Protein AF-A0A9P7G0I5-F1 (afdb_monomer)

Structure (mmCIF, N/CA/C/O backbone):
data_AF-A0A9P7G0I5-F1
#
_entry.id   AF-A0A9P7G0I5-F1
#
loop_
_atom_site.group_PDB
_atom_site.id
_atom_site.type_symbol
_atom_site.label_atom_id
_atom_site.label_alt_id
_atom_site.label_comp_id
_atom_site.label_asym_id
_atom_site.label_entity_id
_atom_site.label_seq_id
_atom_site.pdbx_PDB_ins_code
_atom_site.Cartn_x
_atom_site.Cartn_y
_atom_site.Cartn_z
_atom_site.occupancy
_atom_site.B_iso_or_equiv
_atom_site.auth_seq_id
_atom_site.auth_comp_id
_atom_site.auth_asym_id
_atom_site.auth_atom_id
_atom_site.pdbx_PDB_model_num
ATOM 1 N N . MET A 1 1 ? -24.308 71.594 24.942 1.00 39.91 1 MET A N 1
ATOM 2 C CA . MET A 1 1 ? -24.482 70.505 23.953 1.00 39.91 1 MET A CA 1
ATOM 3 C C . MET A 1 1 ? -23.273 69.565 24.061 1.00 39.91 1 MET A C 1
ATOM 5 O O . MET A 1 1 ? -22.178 70.077 23.913 1.00 39.91 1 MET A O 1
ATOM 9 N N . ARG A 1 2 ? -23.499 68.260 24.340 1.00 46.34 2 ARG A N 1
ATOM 10 C CA . ARG A 1 2 ? -22.625 67.053 24.170 1.00 46.34 2 ARG A CA 1
ATOM 11 C C . ARG A 1 2 ? -21.213 67.060 24.810 1.00 46.34 2 ARG A C 1
ATOM 13 O O . ARG A 1 2 ? -20.357 67.805 24.371 1.00 46.34 2 ARG A O 1
ATOM 20 N N . ARG A 1 3 ? -20.952 66.384 25.945 1.00 49.50 3 ARG A N 1
ATOM 21 C CA . ARG A 1 3 ? -20.800 64.927 26.254 1.00 49.50 3 ARG A CA 1
ATOM 22 C C . ARG A 1 3 ? -19.647 64.207 25.519 1.00 49.50 3 ARG A C 1
ATOM 24 O O . ARG A 1 3 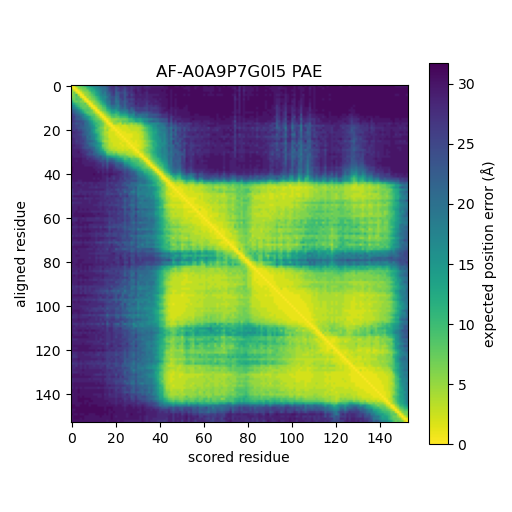? -19.589 64.218 24.298 1.00 49.50 3 ARG A O 1
ATOM 31 N N . PHE A 1 4 ? -18.796 63.583 26.342 1.00 51.44 4 PHE A N 1
ATOM 32 C CA . PHE A 1 4 ? -17.619 62.748 26.073 1.00 51.44 4 PHE A CA 1
ATOM 33 C C . PHE A 1 4 ? -17.938 61.361 25.475 1.00 51.44 4 PHE A C 1
ATOM 35 O O . PHE A 1 4 ? -19.031 60.851 25.699 1.00 51.44 4 PHE A O 1
ATOM 42 N N . SER A 1 5 ? -16.902 60.770 24.854 1.00 50.31 5 SER A N 1
ATOM 43 C CA . SER A 1 5 ? -16.588 59.336 24.649 1.00 50.31 5 SER A CA 1
ATOM 44 C C . SER A 1 5 ? -17.565 58.427 23.893 1.00 50.31 5 SER A C 1
ATOM 46 O O . SER A 1 5 ? -18.702 58.254 24.308 1.00 50.31 5 SER A O 1
ATOM 48 N N . ASN A 1 6 ? -17.050 57.688 22.901 1.00 45.25 6 ASN A N 1
ATOM 49 C CA . ASN A 1 6 ? -16.818 56.247 23.078 1.00 45.25 6 ASN A CA 1
ATOM 50 C C . ASN A 1 6 ? -15.853 55.710 22.009 1.00 45.25 6 ASN A C 1
ATOM 52 O O . ASN A 1 6 ? -16.055 55.913 20.814 1.00 45.25 6 ASN A O 1
ATOM 56 N N . SER A 1 7 ? -14.804 55.040 22.469 1.00 50.75 7 SER A N 1
ATOM 57 C CA . SER A 1 7 ? -13.852 54.278 21.670 1.00 50.75 7 SER A CA 1
ATOM 58 C C . SER A 1 7 ? -14.418 52.870 21.490 1.00 50.75 7 SER A C 1
ATOM 60 O O . SER A 1 7 ? -14.498 52.136 22.470 1.00 50.75 7 SER A O 1
ATOM 62 N N . ASP A 1 8 ? -14.787 52.471 20.274 1.00 42.50 8 ASP A N 1
ATOM 63 C CA . ASP A 1 8 ? -15.106 51.068 19.982 1.00 42.50 8 ASP A CA 1
ATOM 64 C C . ASP A 1 8 ? -13.853 50.366 19.453 1.00 42.50 8 ASP A C 1
ATOM 66 O O . ASP A 1 8 ? -13.508 50.411 18.272 1.00 42.50 8 ASP A O 1
ATOM 70 N N . SER A 1 9 ? -13.118 49.756 20.380 1.00 46.91 9 SER A N 1
ATOM 71 C CA . SER A 1 9 ? -12.071 48.786 20.077 1.00 46.91 9 SER A CA 1
ATOM 72 C C . SER A 1 9 ? -12.741 47.463 19.706 1.00 46.91 9 SER A C 1
ATOM 74 O O . SER A 1 9 ? -13.320 46.800 20.558 1.00 46.91 9 SER A O 1
ATOM 76 N N . THR A 1 10 ? -12.670 47.075 18.433 1.00 44.03 10 THR A N 1
ATOM 77 C CA . THR A 1 10 ? -13.117 45.753 17.970 1.00 44.03 10 THR A CA 1
ATOM 78 C C . THR A 1 10 ? -12.181 44.675 18.523 1.00 44.03 10 THR A C 1
ATOM 80 O O . THR A 1 10 ? -11.057 44.510 18.053 1.00 44.03 10 THR A O 1
ATOM 83 N N . THR A 1 11 ? -12.632 43.948 19.542 1.00 49.16 11 THR A N 1
ATOM 84 C CA . THR A 1 11 ? -11.975 42.755 20.088 1.00 49.16 11 THR A CA 1
ATOM 85 C C . THR A 1 11 ? -12.244 41.555 19.177 1.00 49.16 11 THR A C 1
ATOM 87 O O . THR A 1 11 ? -13.389 41.146 18.992 1.00 49.16 11 THR A O 1
ATOM 90 N N . ALA A 1 12 ? -11.186 40.972 18.609 1.00 51.62 12 ALA A N 1
ATOM 91 C CA . ALA A 1 12 ? -11.240 39.672 17.943 1.00 51.62 12 ALA A CA 1
ATOM 92 C C . ALA A 1 12 ? -11.511 38.549 18.973 1.00 51.62 12 ALA A C 1
ATOM 94 O O . ALA A 1 12 ? -11.026 38.645 20.105 1.00 51.62 12 ALA A O 1
ATOM 95 N N . PRO A 1 13 ? -12.242 37.474 18.621 1.00 46.66 13 PRO A N 1
ATOM 96 C CA . PRO A 1 13 ? -12.449 36.351 19.526 1.00 46.66 13 PRO A CA 1
ATOM 97 C C . PRO A 1 13 ? -11.129 35.593 19.717 1.00 46.66 13 PRO A C 1
ATOM 99 O O . PRO A 1 13 ? -10.619 34.949 18.801 1.00 46.66 13 PRO A O 1
ATOM 102 N N . ALA A 1 14 ? -10.564 35.677 20.921 1.00 54.47 14 ALA A N 1
ATOM 103 C CA . ALA A 1 14 ? -9.467 34.819 21.343 1.00 54.47 14 ALA A CA 1
ATOM 104 C C . ALA A 1 14 ? -10.011 33.397 21.539 1.00 54.47 14 ALA A C 1
ATOM 106 O O . ALA A 1 14 ? -10.852 33.162 22.405 1.00 54.47 14 ALA A O 1
ATOM 107 N N . PHE A 1 15 ? -9.538 32.449 20.731 1.00 57.25 15 PHE A N 1
ATOM 108 C CA . PHE A 1 15 ? -9.831 31.028 20.906 1.00 57.25 15 PHE A CA 1
ATOM 109 C C . PHE A 1 15 ? -9.068 30.525 22.142 1.00 57.25 15 PHE A C 1
ATOM 111 O O . PHE A 1 15 ? -7.927 30.080 22.057 1.00 57.25 15 PHE A O 1
ATOM 118 N N . GLN A 1 16 ? -9.667 30.682 23.321 1.00 60.00 16 GLN A N 1
ATOM 119 C CA . GLN A 1 16 ? -9.123 30.163 24.572 1.00 60.00 16 GLN A CA 1
ATOM 120 C C . GLN A 1 16 ? -9.685 28.761 24.787 1.00 60.00 16 GLN A C 1
ATOM 122 O O . GLN A 1 16 ? -10.831 28.599 25.199 1.00 60.00 16 GLN A O 1
ATOM 127 N N . ALA A 1 17 ? -8.883 27.744 24.465 1.00 58.25 17 ALA A N 1
ATOM 128 C CA . ALA A 1 17 ? -9.198 26.371 24.831 1.00 58.25 17 ALA A CA 1
ATOM 129 C C . ALA A 1 17 ? -9.279 26.290 26.361 1.00 58.25 17 ALA A C 1
ATOM 131 O O . ALA A 1 17 ? -8.306 26.563 27.066 1.00 58.25 17 ALA A O 1
ATOM 132 N N . THR A 1 18 ? -10.464 25.978 26.873 1.00 77.81 18 THR A N 1
ATOM 133 C CA . THR A 1 18 ? -10.686 25.854 28.313 1.00 77.81 18 THR A CA 1
ATOM 134 C C . THR A 1 18 ? -9.995 24.589 28.837 1.00 77.81 18 THR A C 1
ATOM 136 O O . THR A 1 18 ? -9.906 23.591 28.117 1.00 77.81 18 THR A O 1
ATOM 139 N N . PRO A 1 19 ? -9.501 24.585 30.086 1.00 75.62 19 PRO A N 1
ATOM 140 C CA . PRO A 1 19 ? -8.824 23.422 30.665 1.00 75.62 19 PRO A CA 1
ATOM 141 C C . PRO A 1 19 ? -9.680 22.143 30.656 1.00 75.62 19 PRO A C 1
ATOM 143 O O . PRO A 1 19 ? -9.135 21.048 30.546 1.00 75.62 19 PRO A O 1
ATOM 146 N N . GLU A 1 20 ? -11.012 22.257 30.671 1.00 78.75 20 GLU A N 1
ATOM 147 C CA . GLU A 1 20 ? -11.906 21.100 30.512 1.00 78.75 20 GLU A CA 1
ATOM 148 C C . GLU A 1 20 ? -11.878 20.495 29.102 1.00 78.75 20 GLU A C 1
ATOM 150 O O . GLU A 1 20 ? -11.935 19.275 28.952 1.00 78.75 20 GLU A O 1
ATOM 155 N N . GLN A 1 21 ? -11.733 21.319 28.060 1.00 77.38 21 GLN A N 1
ATOM 156 C CA . GLN A 1 21 ? -11.603 20.833 26.682 1.00 77.38 21 GLN A CA 1
ATOM 157 C C . GLN A 1 21 ? -10.276 20.093 26.476 1.00 77.38 21 GLN A C 1
ATOM 159 O O . GLN A 1 21 ? -10.225 19.113 25.734 1.00 77.38 21 GLN A O 1
ATOM 164 N N . LEU A 1 22 ? -9.214 20.516 27.170 1.00 85.19 22 LEU A N 1
ATOM 165 C CA . LEU A 1 22 ? -7.939 19.796 27.181 1.00 85.19 22 LEU A CA 1
ATOM 166 C C . LEU A 1 22 ? -8.061 18.451 27.908 1.00 85.19 22 LEU A C 1
ATOM 168 O O . LEU A 1 22 ? -7.609 17.440 27.378 1.00 85.19 22 LEU A O 1
ATOM 172 N N . ALA A 1 23 ? -8.758 18.406 29.047 1.00 86.12 23 ALA A N 1
ATOM 173 C CA . ALA A 1 23 ? -9.030 17.154 29.753 1.00 86.12 23 ALA A CA 1
ATOM 174 C C . ALA A 1 23 ? -9.880 16.178 28.914 1.00 86.12 23 ALA A C 1
ATOM 176 O O . ALA A 1 23 ? -9.647 14.969 28.938 1.00 86.12 23 ALA A O 1
ATOM 177 N N . GLN A 1 24 ? -10.837 16.687 28.127 1.00 82.31 24 GLN A N 1
ATOM 178 C CA . GLN A 1 24 ? -11.606 15.875 27.178 1.00 82.31 24 GLN A CA 1
ATOM 179 C C . GLN A 1 24 ? -10.740 15.331 26.038 1.00 82.31 24 GLN A C 1
ATOM 181 O O . GLN A 1 24 ? -10.872 14.157 25.693 1.00 82.31 24 GLN A O 1
ATOM 186 N N . LEU A 1 25 ? -9.831 16.135 25.480 1.00 80.69 25 LEU A N 1
ATOM 187 C CA . LEU A 1 25 ? -8.892 15.669 24.456 1.00 80.69 25 LEU A CA 1
ATOM 188 C C . LEU A 1 25 ? -7.937 14.600 25.005 1.00 80.69 25 LEU A C 1
ATOM 190 O O . LEU A 1 25 ? -7.714 13.591 24.340 1.00 80.69 25 LEU A O 1
ATOM 194 N N . GLU A 1 26 ? -7.435 14.760 26.230 1.00 81.75 26 GLU A N 1
ATOM 195 C CA . GLU A 1 26 ? -6.612 13.746 26.901 1.00 81.75 26 GLU A CA 1
ATOM 196 C C . GLU A 1 26 ? -7.393 12.459 27.190 1.00 81.75 26 GLU A C 1
ATOM 198 O O . GLU A 1 26 ? -6.870 11.360 26.995 1.00 81.75 26 GLU A O 1
ATOM 203 N N . ALA A 1 27 ? -8.658 12.566 27.606 1.00 80.19 27 ALA A N 1
ATOM 204 C CA . ALA A 1 27 ? -9.520 11.410 27.834 1.00 80.19 27 ALA A CA 1
ATOM 205 C C . ALA A 1 27 ? -9.803 10.643 26.534 1.00 80.19 27 ALA A C 1
ATOM 207 O O . ALA A 1 27 ? -9.729 9.414 26.527 1.00 80.19 27 ALA A O 1
ATOM 208 N N . LEU A 1 28 ? -10.067 11.352 25.431 1.00 81.31 28 LEU A N 1
ATOM 209 C CA . LEU A 1 28 ? -10.270 10.753 24.110 1.00 81.31 28 LEU A CA 1
ATOM 210 C C . LEU A 1 28 ? -8.985 10.117 23.568 1.00 81.31 28 LEU A C 1
ATOM 212 O O . LEU A 1 28 ? -9.037 9.016 23.025 1.00 81.31 28 LEU A O 1
ATOM 216 N N . LEU A 1 29 ? -7.827 10.751 23.767 1.00 78.25 29 LEU A N 1
ATOM 217 C CA . LEU A 1 29 ? -6.538 10.202 23.344 1.00 78.25 29 LEU A CA 1
ATOM 218 C C . LEU A 1 29 ? -6.138 8.975 24.178 1.00 78.25 29 LEU A C 1
ATOM 220 O O . LEU A 1 29 ? -5.614 8.006 23.635 1.00 78.25 29 LEU A O 1
ATOM 224 N N . ARG A 1 30 ? -6.442 8.966 25.482 1.00 74.81 30 ARG A N 1
ATOM 225 C CA . ARG A 1 30 ? -6.208 7.812 26.364 1.00 74.81 30 ARG A CA 1
ATOM 226 C C . ARG A 1 30 ? -7.180 6.663 26.089 1.00 74.81 30 ARG A C 1
ATOM 228 O O . ARG A 1 30 ? -6.777 5.507 26.168 1.00 74.81 30 ARG A O 1
ATOM 235 N N . ALA A 1 31 ? -8.428 6.970 25.737 1.00 69.44 31 ALA A N 1
ATOM 236 C CA . ALA A 1 31 ? -9.417 5.976 25.325 1.00 69.44 31 ALA A CA 1
ATOM 237 C C . ALA A 1 31 ? -9.103 5.387 23.937 1.00 69.44 31 ALA A C 1
ATOM 239 O O . ALA A 1 31 ? -9.236 4.183 23.745 1.00 69.44 31 ALA A O 1
ATOM 240 N N . GLY A 1 32 ? -8.627 6.205 22.991 1.00 59.78 32 GLY A N 1
ATOM 241 C CA . GLY A 1 32 ? -8.199 5.759 21.660 1.00 59.78 32 GLY A CA 1
ATOM 242 C C . GLY A 1 32 ? -6.828 5.072 21.639 1.00 59.78 32 GLY A C 1
ATOM 243 O O . GLY A 1 32 ? -6.571 4.248 20.768 1.00 59.78 32 GLY A O 1
ATOM 244 N N . GLY A 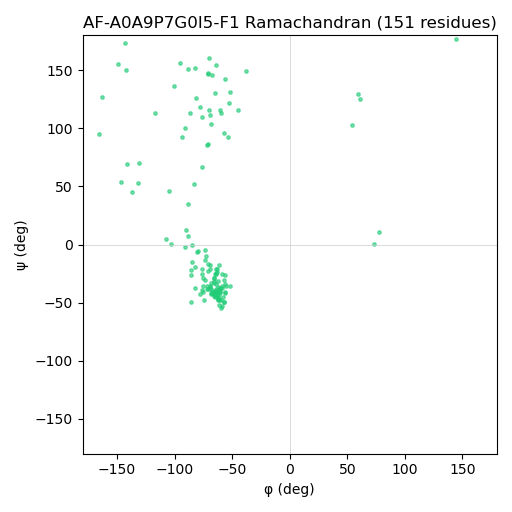1 33 ? -5.957 5.372 22.607 1.00 58.44 33 GLY A N 1
ATOM 245 C CA . GLY A 1 33 ? -4.621 4.781 22.743 1.00 58.44 33 GLY A CA 1
ATOM 246 C C . GLY A 1 33 ? -4.553 3.522 23.614 1.00 58.44 33 GLY A C 1
ATOM 247 O O . GLY A 1 33 ? -3.478 2.950 23.765 1.00 58.44 33 GLY A O 1
ATOM 248 N N . SER A 1 34 ? -5.671 3.090 24.210 1.00 51.62 34 SER A N 1
ATOM 249 C CA . SER A 1 34 ? -5.709 1.960 25.149 1.00 51.62 34 SER A CA 1
ATOM 250 C C . SER A 1 34 ? -6.900 1.030 24.898 1.00 51.62 34 SER A C 1
ATOM 252 O O . SER A 1 34 ? -7.592 0.597 25.813 1.00 51.62 34 SER A O 1
ATOM 254 N N . ALA A 1 35 ? -7.123 0.702 23.626 1.00 49.62 35 ALA A N 1
ATOM 255 C CA . ALA A 1 35 ? -7.922 -0.449 23.217 1.00 49.62 35 ALA A CA 1
ATOM 256 C C . ALA A 1 35 ? -7.010 -1.581 22.715 1.00 49.62 35 ALA A C 1
ATOM 258 O O . ALA A 1 35 ? -7.268 -2.202 21.690 1.00 49.62 35 ALA A O 1
ATOM 259 N N . THR A 1 36 ? -5.937 -1.887 23.449 1.00 47.84 36 THR A N 1
ATOM 260 C CA . THR A 1 36 ? -5.291 -3.206 23.382 1.00 47.84 36 THR A CA 1
ATOM 261 C C . THR A 1 36 ? -6.163 -4.192 24.158 1.00 47.84 36 THR A C 1
ATOM 263 O O . THR A 1 36 ? -5.813 -4.687 25.230 1.00 47.84 36 THR A O 1
ATOM 266 N N . THR A 1 37 ? -7.358 -4.447 23.619 1.00 45.06 37 THR A N 1
ATOM 267 C CA . THR A 1 37 ? -8.160 -5.601 24.006 1.00 45.06 37 THR A CA 1
ATOM 268 C C . THR A 1 37 ? -7.330 -6.828 23.688 1.00 45.06 37 THR A C 1
ATOM 270 O O . THR A 1 37 ? -7.035 -7.125 22.532 1.00 45.06 37 THR A O 1
ATOM 273 N N . GLN A 1 38 ? -6.945 -7.516 24.754 1.00 45.62 38 GLN A N 1
ATOM 274 C CA . GLN A 1 38 ? -6.369 -8.845 24.748 1.00 45.62 38 GLN A CA 1
ATOM 275 C C . GLN A 1 38 ? -7.306 -9.781 23.977 1.00 45.62 38 GLN A C 1
ATOM 277 O O . GLN A 1 38 ? -8.256 -10.327 24.528 1.00 45.62 38 GLN A O 1
ATOM 282 N N . SER A 1 39 ? -7.059 -9.929 22.682 1.00 41.66 39 SER A N 1
ATOM 283 C CA . SER A 1 39 ? -7.591 -11.015 21.875 1.00 41.66 39 SER A CA 1
ATOM 284 C C . SER A 1 39 ? -6.389 -11.798 21.396 1.00 41.66 39 SER A C 1
ATOM 286 O O . SER A 1 39 ? -5.546 -11.284 20.666 1.00 41.66 39 SER A O 1
ATOM 288 N N . SER A 1 40 ? -6.279 -13.029 21.877 1.00 45.78 40 SER A N 1
ATOM 289 C CA . SER A 1 40 ? -5.338 -14.023 21.388 1.00 45.78 40 SER A CA 1
ATOM 290 C C . SER A 1 40 ? -5.570 -14.232 19.891 1.00 45.78 40 SER A C 1
ATOM 292 O O . SER A 1 40 ? -6.452 -14.978 19.484 1.00 45.78 40 SER A O 1
ATOM 294 N N . ALA A 1 41 ? -4.797 -13.548 19.064 1.00 43.97 41 ALA A N 1
ATOM 295 C CA . ALA A 1 41 ? -4.715 -13.767 17.634 1.00 43.97 41 ALA A CA 1
ATOM 296 C C . ALA A 1 41 ? -3.252 -13.563 17.244 1.00 43.97 41 ALA A C 1
ATOM 298 O O . ALA A 1 41 ? -2.520 -12.852 17.930 1.00 43.97 41 ALA A O 1
ATOM 299 N N . LEU A 1 42 ? -2.813 -14.257 16.197 1.00 46.62 42 LEU A N 1
ATOM 300 C CA . LEU A 1 42 ? -1.481 -14.138 15.600 1.00 46.62 42 LEU A CA 1
ATOM 301 C C . LEU A 1 42 ? -0.990 -12.680 15.579 1.00 46.62 42 LEU A C 1
ATOM 303 O O . LEU A 1 42 ? -1.842 -11.801 15.451 1.00 46.62 42 LEU A O 1
ATOM 307 N N . PRO A 1 43 ? 0.335 -12.414 15.671 1.00 53.09 43 PRO A N 1
ATOM 308 C CA . PRO A 1 43 ? 0.859 -11.054 15.563 1.00 53.09 43 PRO A CA 1
ATOM 309 C C . PRO A 1 43 ? 0.172 -10.387 14.381 1.00 53.09 43 PRO A C 1
ATOM 311 O O . PRO A 1 43 ? 0.233 -10.901 13.262 1.00 53.09 43 PRO A O 1
ATOM 314 N N . GLU A 1 44 ? -0.599 -9.346 14.679 1.00 66.81 44 GLU A N 1
ATOM 315 C CA . GLU A 1 44 ? -1.524 -8.758 13.729 1.00 66.81 44 GLU A CA 1
ATOM 316 C C . GLU A 1 44 ? -0.677 -8.030 12.685 1.00 66.81 44 GLU A C 1
ATOM 318 O O . GLU A 1 44 ? -0.297 -6.876 12.868 1.00 66.81 44 GLU A O 1
ATOM 323 N N . LEU A 1 45 ? -0.255 -8.770 11.655 1.00 78.25 45 LEU A N 1
ATOM 324 C CA . LEU A 1 45 ? 0.652 -8.291 10.622 1.00 78.25 45 LEU A CA 1
ATOM 325 C C . LEU A 1 45 ? 0.089 -6.995 10.052 1.00 78.25 45 LEU A C 1
ATOM 327 O O . LEU A 1 45 ? -1.028 -6.987 9.542 1.00 78.25 45 LEU A O 1
ATOM 331 N N . SER A 1 46 ? 0.871 -5.924 10.140 1.00 86.94 46 SER A N 1
ATOM 332 C CA . SER A 1 46 ? 0.546 -4.643 9.528 1.00 86.94 46 SER A CA 1
ATOM 333 C C . SER A 1 46 ? 1.3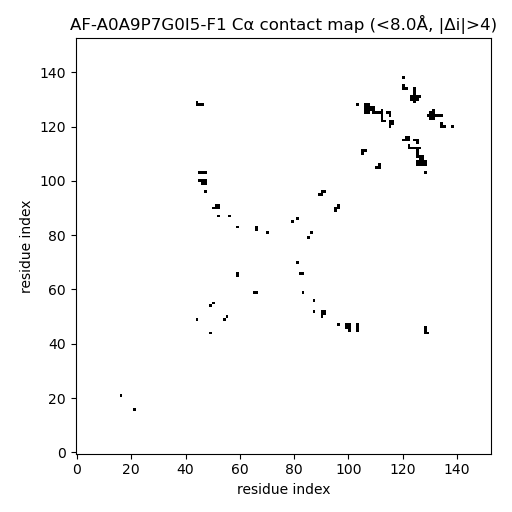33 -4.484 8.238 1.00 86.94 46 SER A C 1
ATOM 335 O O . SER A 1 46 ? 2.545 -4.718 8.196 1.00 86.94 46 SER A O 1
ATOM 337 N N . LEU A 1 47 ? 0.675 -4.012 7.182 1.00 87.88 47 LEU A N 1
ATOM 338 C CA . LEU A 1 47 ? 1.340 -3.681 5.924 1.00 87.88 47 LEU A CA 1
ATOM 339 C C . LEU A 1 47 ? 2.435 -2.623 6.102 1.00 87.88 47 LEU A C 1
ATOM 341 O O . LEU A 1 47 ? 3.394 -2.614 5.333 1.00 87.88 47 LEU A O 1
ATOM 345 N N . THR A 1 48 ? 2.353 -1.765 7.124 1.00 88.38 48 THR A N 1
ATOM 346 C CA . THR A 1 48 ? 3.395 -0.763 7.410 1.00 88.38 48 THR A CA 1
ATOM 347 C C . THR A 1 48 ? 4.728 -1.376 7.831 1.00 88.38 48 THR A C 1
ATOM 349 O O . THR A 1 48 ? 5.773 -0.774 7.579 1.00 88.38 48 THR A O 1
ATOM 352 N N . ASP A 1 49 ? 4.700 -2.561 8.444 1.00 87.12 49 ASP A N 1
ATOM 353 C CA . ASP A 1 49 ? 5.901 -3.294 8.860 1.00 87.12 49 ASP A CA 1
ATOM 354 C C . ASP A 1 49 ? 6.464 -4.157 7.720 1.00 87.12 49 ASP A C 1
ATOM 356 O O . ASP A 1 49 ? 7.655 -4.471 7.689 1.00 87.12 49 ASP A O 1
ATOM 360 N N . ILE A 1 50 ? 5.623 -4.489 6.735 1.00 88.75 50 ILE A N 1
ATOM 361 C CA . ILE A 1 50 ? 6.004 -5.259 5.546 1.00 88.75 50 ILE A CA 1
ATOM 362 C C . ILE A 1 50 ? 6.573 -4.336 4.461 1.00 88.75 50 ILE A C 1
ATOM 364 O O . ILE A 1 50 ? 7.657 -4.596 3.938 1.00 88.75 50 ILE A O 1
ATOM 368 N N . LEU A 1 51 ? 5.885 -3.237 4.140 1.00 89.56 51 LEU A N 1
ATOM 369 C CA . LEU A 1 51 ? 6.216 -2.311 3.049 1.00 89.56 51 LEU A CA 1
ATOM 370 C C . LEU A 1 51 ? 7.279 -1.282 3.463 1.00 89.56 51 LEU A C 1
ATOM 372 O O . LEU A 1 51 ? 7.108 -0.070 3.317 1.00 89.56 51 LEU A O 1
ATOM 376 N N . THR A 1 52 ? 8.398 -1.768 3.998 1.00 89.44 52 THR A N 1
ATOM 377 C CA . THR A 1 52 ? 9.521 -0.933 4.432 1.00 89.44 52 THR A CA 1
ATOM 378 C C . THR A 1 52 ? 10.597 -0.823 3.348 1.00 89.44 52 THR A C 1
ATOM 380 O O . THR A 1 52 ? 10.754 -1.733 2.530 1.00 89.44 52 THR A O 1
ATOM 383 N N . PRO A 1 53 ? 11.419 0.246 3.358 1.00 86.94 53 PRO A N 1
ATOM 384 C CA . PRO A 1 53 ? 12.548 0.361 2.434 1.00 86.94 53 PRO A CA 1
ATOM 385 C C . PRO A 1 53 ? 13.530 -0.816 2.521 1.00 86.94 53 PRO A C 1
ATOM 387 O O . PRO A 1 53 ? 14.150 -1.162 1.521 1.00 86.94 53 PRO A O 1
ATOM 390 N N . ALA A 1 54 ? 13.665 -1.430 3.702 1.00 87.69 54 ALA A N 1
ATOM 391 C CA . ALA A 1 54 ? 14.541 -2.577 3.920 1.00 87.69 54 ALA A CA 1
ATOM 392 C C . ALA A 1 54 ? 14.047 -3.832 3.185 1.00 87.69 54 ALA A C 1
ATOM 394 O O . ALA A 1 54 ? 14.859 -4.558 2.620 1.00 87.69 54 ALA A O 1
ATOM 395 N N . ASN A 1 55 ? 12.730 -4.047 3.139 1.00 88.38 55 ASN A N 1
ATOM 396 C CA . ASN A 1 55 ? 12.134 -5.190 2.450 1.00 88.38 55 ASN A CA 1
ATOM 397 C C . ASN A 1 55 ? 11.987 -4.944 0.943 1.00 88.38 55 ASN A C 1
ATOM 399 O O . ASN A 1 55 ? 12.200 -5.854 0.150 1.00 88.38 55 ASN A O 1
ATOM 403 N N . LEU A 1 56 ? 11.653 -3.717 0.531 1.00 86.62 56 LEU A N 1
ATOM 404 C CA . LEU A 1 56 ? 11.398 -3.388 -0.878 1.00 86.62 56 LEU A CA 1
ATOM 405 C C . LEU A 1 56 ? 12.669 -3.037 -1.668 1.00 86.62 56 LEU A C 1
ATOM 407 O O . LEU A 1 56 ? 12.715 -3.234 -2.879 1.00 86.62 56 LEU A O 1
ATOM 411 N N . GLY A 1 57 ? 13.719 -2.539 -1.010 1.00 85.50 57 GLY A N 1
ATOM 412 C CA . GLY A 1 57 ? 14.978 -2.173 -1.669 1.00 85.50 57 GLY A CA 1
ATOM 413 C C . GLY A 1 57 ? 15.633 -3.325 -2.450 1.00 85.50 57 GLY A C 1
ATOM 414 O O . GLY A 1 57 ? 15.949 -3.137 -3.629 1.00 85.50 57 GLY A O 1
ATOM 415 N N . PRO A 1 58 ? 15.804 -4.522 -1.852 1.00 88.31 58 PRO A N 1
ATOM 416 C CA . PRO A 1 58 ? 16.326 -5.689 -2.561 1.00 88.31 58 PRO A CA 1
ATOM 417 C C . PRO A 1 58 ? 15.467 -6.082 -3.766 1.00 88.31 58 PRO A C 1
ATOM 419 O O . PRO A 1 58 ? 16.016 -6.414 -4.809 1.00 88.31 58 PRO A O 1
ATOM 422 N N . LEU A 1 59 ? 14.139 -5.963 -3.666 1.00 86.12 59 LEU A N 1
ATOM 423 C CA . LEU A 1 59 ? 13.209 -6.314 -4.744 1.00 86.12 59 LEU A CA 1
ATOM 424 C C . LEU A 1 59 ? 13.438 -5.446 -5.982 1.00 86.12 59 LEU A C 1
ATOM 426 O O . LEU A 1 59 ? 13.586 -5.985 -7.069 1.00 86.12 59 LEU A O 1
ATOM 430 N N . PHE A 1 60 ? 13.571 -4.126 -5.829 1.00 84.69 60 PHE A N 1
ATOM 431 C CA . PHE A 1 60 ? 13.879 -3.245 -6.966 1.00 84.69 60 PHE A CA 1
ATOM 432 C C . PHE A 1 60 ? 15.293 -3.431 -7.518 1.00 84.69 60 PHE A C 1
ATOM 434 O O . PHE A 1 60 ? 15.562 -3.063 -8.659 1.00 84.69 60 PHE A O 1
ATOM 441 N N . THR A 1 61 ? 16.201 -3.985 -6.713 1.00 84.88 61 THR A N 1
ATOM 442 C CA . THR A 1 61 ? 17.561 -4.310 -7.157 1.00 84.88 61 THR A CA 1
ATOM 443 C C . THR A 1 61 ? 17.573 -5.601 -7.976 1.00 84.88 61 THR A C 1
ATOM 445 O O . THR A 1 61 ? 18.239 -5.664 -9.004 1.00 84.88 61 THR A O 1
ATOM 448 N N . SER A 1 62 ? 16.827 -6.620 -7.541 1.00 86.12 62 SER A N 1
ATOM 449 C CA . SER A 1 62 ? 16.685 -7.900 -8.243 1.00 86.12 62 SER A CA 1
ATOM 450 C C . SER A 1 62 ? 15.780 -7.809 -9.473 1.00 86.12 62 SER A C 1
ATOM 452 O O . SER A 1 62 ? 15.992 -8.555 -10.423 1.00 86.12 62 SER A O 1
ATOM 454 N N . HIS A 1 63 ? 14.811 -6.891 -9.452 1.00 84.88 63 HIS A N 1
ATOM 455 C CA . HIS A 1 63 ? 13.770 -6.730 -10.465 1.00 84.88 63 HIS A CA 1
ATOM 456 C C . HIS A 1 63 ? 13.636 -5.262 -10.913 1.00 84.88 63 HIS A C 1
ATOM 458 O O . HIS A 1 63 ? 12.659 -4.581 -10.568 1.00 84.88 63 HIS A O 1
ATOM 464 N N . PRO A 1 64 ? 14.622 -4.718 -11.653 1.00 83.44 64 PRO A N 1
ATOM 465 C CA . PRO A 1 64 ? 14.587 -3.333 -12.128 1.00 83.44 64 PRO A CA 1
ATOM 466 C C . PRO A 1 64 ? 13.437 -3.054 -13.110 1.00 83.44 64 PRO A C 1
ATOM 468 O O . PRO A 1 64 ? 13.024 -1.905 -13.261 1.00 83.44 64 PRO A O 1
ATOM 471 N N . GLU A 1 65 ? 12.881 -4.083 -13.749 1.00 84.88 65 GLU A N 1
ATOM 472 C CA . GLU A 1 65 ? 11.714 -4.015 -14.633 1.00 84.88 65 GLU A CA 1
ATOM 473 C C . GLU A 1 65 ? 10.429 -3.562 -13.923 1.00 84.88 65 GLU A C 1
ATOM 475 O O . GLU A 1 65 ? 9.524 -3.039 -14.573 1.00 84.88 65 GLU A O 1
ATOM 480 N N . LEU A 1 66 ? 10.358 -3.693 -12.593 1.00 82.75 66 LEU A N 1
ATOM 481 C CA . LEU A 1 66 ? 9.222 -3.225 -11.790 1.00 82.75 66 LEU A CA 1
ATOM 482 C C . LEU A 1 66 ? 9.224 -1.707 -11.589 1.00 82.75 66 LEU A C 1
ATOM 484 O O . LEU A 1 66 ? 8.204 -1.105 -11.277 1.00 82.75 66 LEU A O 1
ATOM 488 N N . ILE A 1 67 ? 10.375 -1.060 -11.744 1.00 80.12 67 ILE A N 1
ATOM 489 C CA . ILE A 1 67 ? 10.502 0.384 -11.554 1.00 80.12 67 ILE A CA 1
ATOM 490 C C . ILE A 1 67 ? 9.616 1.158 -12.556 1.00 80.12 67 ILE A C 1
ATOM 492 O O . ILE A 1 67 ? 8.805 1.969 -12.102 1.00 80.12 67 ILE A O 1
ATOM 496 N N . PRO A 1 68 ? 9.681 0.916 -13.883 1.00 81.62 68 PRO A N 1
ATOM 497 C CA . PRO A 1 68 ? 8.856 1.645 -14.846 1.00 81.62 68 PRO A CA 1
ATOM 498 C C . PRO A 1 68 ? 7.353 1.374 -14.726 1.00 81.62 68 PRO A C 1
ATOM 500 O O . PRO A 1 68 ? 6.562 2.265 -15.034 1.00 81.62 68 PRO A O 1
ATOM 503 N N . THR A 1 69 ? 6.933 0.194 -14.258 1.00 84.31 69 THR A N 1
ATOM 504 C CA . THR A 1 69 ? 5.503 -0.123 -14.082 1.00 84.31 69 THR A CA 1
ATOM 505 C C . THR A 1 69 ? 4.873 0.647 -12.924 1.00 84.31 69 THR A C 1
ATOM 507 O O . THR A 1 69 ? 3.669 0.886 -12.928 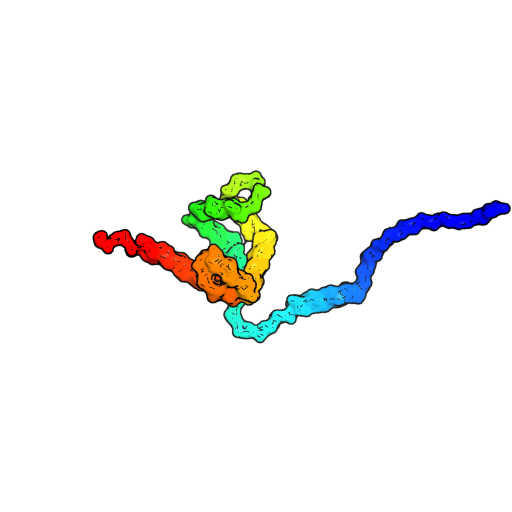1.00 84.31 69 THR A O 1
ATOM 510 N N . LEU A 1 70 ? 5.679 1.100 -11.961 1.00 82.19 70 LEU A N 1
ATOM 511 C CA . LEU A 1 70 ? 5.218 1.909 -10.835 1.00 82.19 70 LEU A CA 1
ATOM 512 C C . LEU A 1 70 ? 5.093 3.398 -11.179 1.00 82.19 70 LEU A C 1
ATOM 514 O O . LEU A 1 70 ? 4.366 4.115 -10.493 1.00 82.19 70 LEU A O 1
ATOM 518 N N . PHE A 1 71 ? 5.754 3.876 -12.239 1.00 79.75 71 PHE A N 1
ATOM 519 C CA . PHE A 1 71 ? 5.772 5.297 -12.613 1.00 79.75 71 PHE A CA 1
ATOM 520 C C . PHE A 1 71 ? 4.394 5.932 -12.832 1.00 79.75 71 PHE A C 1
ATOM 522 O O . PHE A 1 71 ? 4.204 7.046 -12.344 1.00 79.75 71 PHE A O 1
ATOM 529 N N . PRO A 1 72 ? 3.413 5.272 -13.484 1.00 82.81 72 PRO A N 1
ATOM 530 C CA . PRO A 1 72 ? 2.075 5.838 -13.667 1.00 82.81 72 PRO A CA 1
ATOM 531 C C . PRO A 1 72 ? 1.333 6.111 -12.351 1.00 82.81 72 PRO A C 1
ATOM 533 O O . PRO A 1 72 ? 0.356 6.854 -12.338 1.00 82.81 72 PRO A O 1
ATOM 536 N N . HIS A 1 73 ? 1.782 5.504 -11.252 1.00 82.31 73 HIS A N 1
ATOM 537 C CA . HIS A 1 73 ? 1.164 5.600 -9.933 1.00 82.31 73 HIS A CA 1
ATOM 538 C C . HIS A 1 73 ? 1.918 6.541 -8.986 1.00 82.31 73 HIS A C 1
ATOM 540 O O . HIS A 1 73 ? 1.520 6.699 -7.830 1.00 82.31 73 HIS A O 1
ATOM 546 N N . LEU A 1 74 ? 3.010 7.160 -9.446 1.00 80.00 74 LEU A N 1
ATOM 547 C CA . LEU A 1 74 ? 3.775 8.098 -8.639 1.00 80.00 74 LEU A CA 1
ATOM 548 C C . LEU A 1 74 ? 3.147 9.500 -8.657 1.00 80.00 74 LEU A C 1
ATOM 550 O O . LEU A 1 74 ? 2.515 9.890 -9.641 1.00 80.00 74 LEU A O 1
ATOM 554 N N . PRO A 1 75 ? 3.343 10.294 -7.588 1.00 76.81 75 PRO A N 1
ATOM 555 C CA . PRO A 1 75 ? 2.935 11.691 -7.580 1.00 76.81 75 PRO A CA 1
ATOM 556 C C . PRO A 1 75 ? 3.577 12.463 -8.749 1.00 76.81 75 PRO A C 1
ATOM 558 O O . PRO A 1 75 ? 4.752 12.240 -9.041 1.00 76.81 75 PRO A O 1
ATOM 561 N N . PRO A 1 76 ? 2.861 13.406 -9.384 1.00 70.06 76 PRO A N 1
ATOM 562 C CA . PRO A 1 76 ? 3.373 14.150 -10.539 1.00 70.06 76 PRO A CA 1
ATOM 563 C C . PRO A 1 76 ? 4.507 15.131 -10.188 1.00 70.06 76 PRO A C 1
ATOM 565 O O . PRO A 1 76 ? 5.250 15.549 -11.070 1.00 70.06 76 PRO A O 1
ATOM 568 N N . ASP A 1 77 ? 4.666 15.479 -8.909 1.00 68.88 77 ASP A N 1
ATOM 569 C CA . ASP A 1 77 ? 5.594 16.505 -8.406 1.00 68.88 77 ASP A CA 1
ATOM 570 C C . ASP A 1 77 ? 7.003 15.957 -8.084 1.00 68.88 77 ASP A C 1
ATOM 572 O O . ASP A 1 77 ? 7.656 16.351 -7.112 1.00 68.88 77 ASP A O 1
ATOM 576 N N . LEU A 1 78 ? 7.483 14.978 -8.859 1.00 69.19 78 LEU A N 1
ATOM 577 C CA . LEU A 1 78 ? 8.798 14.390 -8.613 1.00 69.19 78 LEU A CA 1
ATOM 578 C C . LEU A 1 78 ? 9.924 15.257 -9.205 1.00 69.19 78 LEU A C 1
ATOM 580 O O . LEU A 1 78 ? 9.932 15.529 -10.403 1.00 69.19 78 LEU A O 1
ATOM 584 N N . PRO A 1 79 ? 10.935 15.643 -8.401 1.00 59.94 79 PRO A N 1
ATOM 585 C CA . PRO A 1 79 ? 11.979 16.586 -8.815 1.00 59.94 79 PRO A CA 1
ATOM 586 C C . PRO A 1 79 ? 13.009 16.009 -9.802 1.00 59.94 79 PRO A C 1
ATOM 588 O O . PRO A 1 79 ? 13.899 16.726 -10.248 1.00 59.94 79 PRO A O 1
ATOM 591 N N . THR A 1 80 ? 12.938 14.715 -10.124 1.00 62.22 80 THR A N 1
ATOM 592 C CA . THR A 1 80 ? 13.883 14.014 -11.011 1.00 62.22 80 THR A CA 1
ATOM 593 C C . THR A 1 80 ? 13.170 12.881 -11.747 1.00 62.22 80 THR A C 1
ATOM 595 O O . THR A 1 80 ? 12.169 12.378 -11.227 1.00 62.22 80 THR A O 1
ATOM 598 N N . PRO A 1 81 ? 13.675 12.452 -12.923 1.00 65.44 81 PRO A N 1
ATOM 599 C CA . PRO A 1 81 ? 13.165 11.265 -13.596 1.00 65.44 81 PRO A CA 1
ATOM 600 C C . PRO A 1 81 ? 13.164 10.086 -12.613 1.00 65.44 81 PRO A C 1
ATOM 602 O O . PRO A 1 81 ? 14.156 9.881 -11.900 1.00 65.44 81 PRO A O 1
ATOM 605 N N . PRO A 1 82 ? 12.043 9.358 -12.516 1.00 66.75 82 PRO A N 1
ATOM 606 C CA . PRO A 1 82 ? 11.853 8.390 -11.455 1.00 66.75 82 PRO A CA 1
ATOM 607 C C . PRO A 1 82 ? 12.877 7.257 -11.594 1.00 66.75 82 PRO A C 1
ATOM 609 O O . PRO A 1 82 ? 13.127 6.721 -12.671 1.00 66.75 82 PRO A O 1
ATOM 612 N N . ASN A 1 83 ? 13.545 6.956 -10.485 1.00 73.62 83 ASN A N 1
ATOM 613 C CA . ASN A 1 83 ? 14.599 5.953 -10.379 1.00 73.62 83 ASN A CA 1
ATOM 614 C C . ASN A 1 83 ? 14.494 5.251 -9.014 1.00 73.62 83 ASN A C 1
ATOM 616 O O . ASN A 1 83 ? 13.696 5.656 -8.162 1.00 73.62 83 ASN A O 1
ATOM 620 N N . ALA A 1 84 ? 15.294 4.206 -8.793 1.00 76.19 84 ALA A N 1
ATOM 621 C CA . ALA A 1 84 ? 15.251 3.423 -7.554 1.00 76.19 84 ALA A CA 1
ATOM 622 C C . ALA A 1 84 ? 15.444 4.279 -6.284 1.00 76.19 84 ALA A C 1
ATOM 624 O O . ALA A 1 84 ? 14.789 4.039 -5.270 1.00 76.19 84 ALA A O 1
ATOM 625 N N . GLU A 1 85 ? 16.285 5.316 -6.341 1.00 80.50 85 GLU A N 1
ATOM 626 C CA . GLU A 1 85 ? 16.547 6.194 -5.195 1.00 80.50 85 GLU A CA 1
ATOM 627 C C . GLU A 1 85 ? 15.346 7.097 -4.883 1.00 80.50 85 GLU A C 1
ATOM 629 O O . GLU A 1 85 ? 14.986 7.293 -3.719 1.00 80.50 85 GLU A O 1
ATOM 634 N N . VAL A 1 86 ? 14.664 7.588 -5.923 1.00 81.81 86 VAL A N 1
ATOM 635 C CA . VAL A 1 86 ? 13.407 8.335 -5.790 1.00 81.81 86 VAL A CA 1
ATOM 636 C C . VAL A 1 86 ? 12.322 7.450 -5.173 1.00 81.81 86 VAL A C 1
ATOM 638 O O . VAL A 1 86 ? 11.677 7.876 -4.215 1.00 81.81 86 VAL A O 1
ATOM 641 N N . LEU A 1 87 ? 12.163 6.204 -5.637 1.00 83.12 87 LEU A N 1
ATOM 642 C CA . LEU A 1 87 ? 11.233 5.239 -5.031 1.00 83.12 87 LEU A CA 1
ATOM 643 C C . LEU A 1 87 ? 11.552 5.007 -3.553 1.00 83.12 87 LEU A C 1
ATOM 645 O O . LEU A 1 87 ? 10.654 5.044 -2.712 1.00 83.12 87 LEU A O 1
ATOM 649 N N . ARG A 1 88 ? 12.831 4.831 -3.209 1.00 84.75 88 ARG A N 1
ATOM 650 C CA . ARG A 1 88 ? 13.259 4.628 -1.821 1.00 84.75 88 ARG A CA 1
ATOM 651 C C . ARG A 1 88 ? 12.890 5.818 -0.936 1.00 84.75 88 ARG A C 1
ATOM 653 O O . ARG A 1 88 ? 12.393 5.630 0.177 1.00 84.75 88 ARG A O 1
ATOM 660 N N . ARG A 1 89 ? 13.052 7.041 -1.452 1.00 86.56 89 ARG A N 1
ATOM 661 C CA . ARG A 1 89 ? 12.624 8.270 -0.773 1.00 86.56 89 ARG A CA 1
ATOM 662 C C . ARG A 1 89 ? 11.107 8.313 -0.579 1.00 86.56 89 ARG A C 1
ATOM 664 O O . ARG A 1 89 ? 10.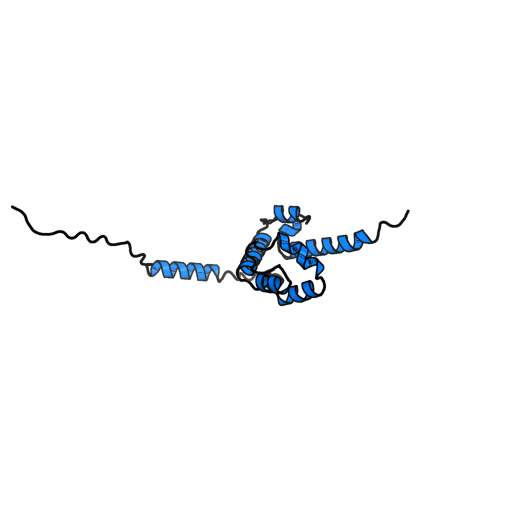662 8.630 0.522 1.00 86.56 89 ARG A O 1
ATOM 671 N N . ILE A 1 90 ? 10.322 7.940 -1.589 1.00 87.94 90 ILE A N 1
ATOM 672 C CA . ILE A 1 90 ? 8.855 7.877 -1.491 1.00 87.94 90 ILE A CA 1
ATOM 673 C C . ILE A 1 90 ? 8.422 6.852 -0.438 1.00 87.94 90 ILE A C 1
ATOM 675 O O . ILE A 1 90 ? 7.631 7.190 0.436 1.00 87.94 90 ILE A O 1
ATOM 679 N N . ILE A 1 91 ? 8.984 5.643 -0.445 1.00 88.44 91 ILE A N 1
ATOM 680 C CA . ILE A 1 91 ? 8.648 4.583 0.523 1.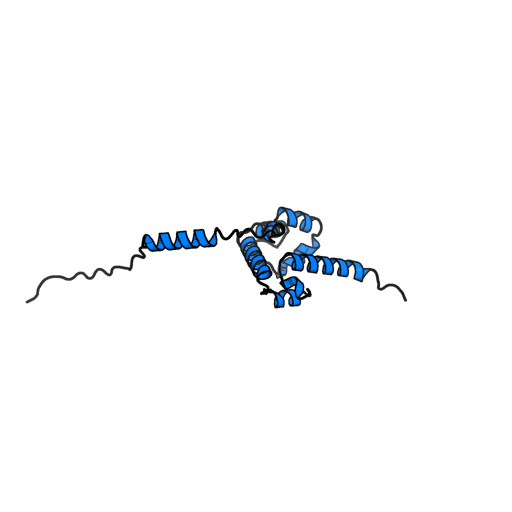00 88.44 91 ILE A CA 1
ATOM 681 C C . ILE A 1 91 ? 9.030 4.998 1.953 1.00 88.44 91 ILE A C 1
ATOM 683 O O . ILE A 1 91 ? 8.335 4.679 2.916 1.00 88.44 91 ILE A O 1
ATOM 687 N N . SER A 1 92 ? 10.116 5.760 2.117 1.00 88.19 92 SER A N 1
ATOM 688 C CA . SER A 1 92 ? 10.488 6.326 3.419 1.00 88.19 92 SER A CA 1
ATOM 689 C C . SER A 1 92 ? 9.603 7.494 3.876 1.00 88.19 92 SER A C 1
ATOM 691 O O . SER A 1 92 ? 9.666 7.866 5.049 1.00 88.19 92 SER A O 1
ATOM 693 N N . SER A 1 93 ? 8.787 8.066 2.984 1.00 90.50 93 SER A N 1
ATOM 694 C CA . SER A 1 93 ? 8.025 9.283 3.262 1.00 90.50 93 SER A CA 1
ATOM 695 C C . SER A 1 93 ? 6.882 9.048 4.264 1.00 90.50 93 SER A C 1
ATOM 697 O O . SER A 1 93 ? 6.248 7.986 4.258 1.00 90.50 93 SER A O 1
ATOM 699 N N . PRO A 1 94 ? 6.558 10.046 5.108 1.00 88.69 94 PRO A N 1
ATOM 700 C CA . PRO A 1 94 ? 5.399 9.975 5.997 1.00 88.69 94 PRO A CA 1
ATOM 701 C C . PRO A 1 94 ? 4.079 9.780 5.246 1.00 88.69 94 PRO A C 1
ATOM 703 O O . PRO A 1 94 ? 3.201 9.069 5.723 1.00 88.69 94 PRO A O 1
ATOM 706 N N . GLN A 1 95 ? 3.947 10.382 4.061 1.00 89.31 95 GLN A N 1
ATOM 707 C CA . GLN A 1 95 ? 2.738 10.318 3.242 1.00 89.31 95 GLN A CA 1
ATOM 708 C C . GLN A 1 95 ? 2.466 8.888 2.772 1.00 89.31 95 GLN A C 1
ATOM 710 O O . GLN A 1 95 ? 1.343 8.407 2.897 1.00 89.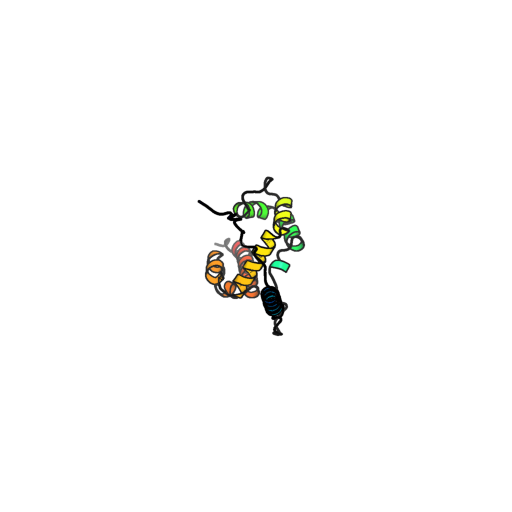31 95 GLN A O 1
ATOM 715 N N . PHE A 1 96 ? 3.500 8.186 2.299 1.00 90.50 96 PHE A N 1
ATOM 716 C CA . PHE A 1 96 ? 3.383 6.781 1.920 1.00 90.50 96 PHE A CA 1
ATOM 717 C C . PHE A 1 96 ? 2.991 5.911 3.118 1.00 90.50 96 PHE A C 1
ATOM 719 O O . PHE A 1 96 ? 2.037 5.144 3.032 1.00 90.50 96 PHE A O 1
ATOM 726 N N . ARG A 1 97 ? 3.656 6.078 4.270 1.00 90.75 97 ARG A N 1
ATOM 727 C CA . ARG A 1 97 ? 3.326 5.314 5.488 1.00 90.75 97 ARG A CA 1
ATOM 728 C C . ARG A 1 97 ? 1.894 5.557 5.962 1.00 90.75 97 ARG A C 1
ATOM 730 O O . ARG A 1 97 ? 1.220 4.610 6.355 1.00 90.75 97 ARG A O 1
ATOM 737 N N . ALA A 1 98 ? 1.420 6.801 5.900 1.00 90.75 98 ALA A N 1
ATOM 738 C CA . ALA A 1 98 ? 0.042 7.145 6.238 1.00 90.75 98 ALA A CA 1
ATOM 739 C C . ALA A 1 98 ? -0.958 6.499 5.266 1.00 90.75 98 ALA A C 1
ATOM 741 O O . ALA A 1 98 ? -1.961 5.942 5.707 1.00 90.75 98 ALA A O 1
ATOM 742 N N . ALA A 1 99 ? -0.665 6.511 3.962 1.00 89.81 99 ALA A N 1
ATOM 743 C CA . ALA A 1 99 ? -1.496 5.855 2.955 1.00 89.81 99 ALA A CA 1
ATOM 744 C C . ALA A 1 99 ? -1.559 4.332 3.161 1.00 89.81 99 ALA A C 1
ATOM 746 O O . ALA A 1 99 ? -2.646 3.761 3.118 1.00 89.81 99 ALA A O 1
ATOM 747 N N . VAL A 1 100 ? -0.423 3.688 3.452 1.00 91.00 100 VAL A N 1
ATOM 748 C CA . VAL A 1 100 ? -0.357 2.247 3.749 1.00 91.00 100 VAL A CA 1
ATOM 749 C C . VAL A 1 100 ? -1.127 1.907 5.023 1.00 91.00 100 VAL A C 1
ATOM 751 O O . VAL A 1 100 ? -1.881 0.945 5.020 1.00 91.00 100 VAL A O 1
ATOM 754 N N . SER A 1 101 ? -0.990 2.703 6.085 1.00 89.88 101 SER A N 1
ATOM 755 C CA . SER A 1 101 ? -1.746 2.509 7.331 1.00 89.88 101 SER A CA 1
ATOM 756 C C . SER A 1 101 ? -3.260 2.636 7.112 1.00 89.88 101 SER A C 1
ATOM 758 O O . SER A 1 101 ? -4.034 1.794 7.559 1.00 89.88 101 SER A O 1
ATOM 760 N N . ASN A 1 102 ? -3.694 3.641 6.342 1.00 89.75 102 ASN A N 1
ATOM 761 C CA . ASN A 1 102 ? -5.105 3.803 5.992 1.00 89.75 102 ASN A CA 1
ATOM 762 C C . ASN A 1 102 ? -5.624 2.626 5.146 1.00 89.75 102 ASN A C 1
ATOM 764 O O . ASN A 1 102 ? -6.736 2.149 5.356 1.00 89.75 102 ASN A O 1
ATOM 768 N N . PHE A 1 103 ? -4.812 2.130 4.210 1.00 88.44 103 PHE A N 1
ATOM 769 C CA . PHE A 1 103 ? -5.143 0.949 3.414 1.00 88.44 103 PHE A CA 1
ATOM 770 C C . PHE A 1 103 ? -5.226 -0.323 4.271 1.00 88.44 103 PHE A C 1
ATOM 772 O O . PHE A 1 103 ? -6.176 -1.087 4.130 1.00 88.44 103 PHE A O 1
ATOM 779 N N . ASP A 1 104 ? -4.291 -0.512 5.203 1.00 89.12 104 ASP A N 1
ATOM 780 C CA . ASP A 1 104 ? -4.286 -1.608 6.177 1.00 89.12 104 ASP A CA 1
ATOM 781 C C . ASP A 1 104 ? -5.577 -1.621 7.008 1.00 89.12 104 ASP A C 1
ATOM 783 O O . ASP A 1 104 ? -6.287 -2.627 7.076 1.00 89.12 104 ASP A O 1
ATOM 787 N N . GLN A 1 105 ? -5.957 -0.462 7.549 1.00 88.25 105 GLN A N 1
ATOM 788 C CA . GLN A 1 105 ? -7.196 -0.302 8.302 1.00 88.25 105 GLN A CA 1
ATOM 789 C C . GLN A 1 105 ? -8.437 -0.542 7.428 1.00 88.25 105 GLN A C 1
ATOM 791 O O . GLN A 1 105 ? -9.391 -1.200 7.850 1.00 88.25 105 GLN A O 1
ATOM 796 N N . ALA A 1 106 ? -8.434 -0.060 6.187 1.00 87.88 106 ALA A N 1
ATOM 797 C CA . ALA A 1 106 ? -9.527 -0.285 5.252 1.00 87.88 106 ALA A CA 1
ATOM 798 C C . ALA A 1 106 ? -9.667 -1.772 4.851 1.00 87.88 106 ALA A C 1
ATOM 800 O O . ALA A 1 106 ? -10.790 -2.255 4.701 1.00 87.88 106 ALA A O 1
ATOM 801 N N . LEU A 1 107 ? -8.565 -2.529 4.762 1.00 86.25 107 LEU A N 1
ATOM 802 C CA . LEU A 1 107 ? -8.603 -3.985 4.565 1.00 86.25 107 LEU A CA 1
ATOM 803 C C . LEU A 1 107 ? -9.214 -4.692 5.776 1.00 86.25 107 LEU A C 1
ATOM 805 O O . LEU A 1 107 ? -10.069 -5.558 5.619 1.00 86.25 107 LEU A O 1
ATOM 809 N N . ARG A 1 108 ? -8.820 -4.303 6.993 1.00 85.25 108 ARG A N 1
ATOM 810 C CA . ARG A 1 108 ? -9.362 -4.886 8.234 1.00 85.25 108 ARG A CA 1
ATOM 811 C C . ARG A 1 108 ? -10.861 -4.646 8.400 1.00 85.25 108 ARG A C 1
ATOM 813 O O . ARG A 1 108 ? -11.553 -5.472 8.983 1.00 85.25 108 ARG A O 1
ATOM 820 N N . THR A 1 109 ? -11.368 -3.526 7.890 1.00 84.31 109 THR A N 1
ATOM 821 C CA . THR A 1 109 ? -12.801 -3.201 7.960 1.00 84.31 109 THR A CA 1
ATOM 822 C C . THR A 1 109 ? -13.644 -3.902 6.892 1.00 84.31 109 THR A C 1
ATOM 824 O O . THR A 1 109 ? -14.866 -3.784 6.925 1.00 84.31 109 THR A O 1
ATOM 827 N N . GLY A 1 110 ? -13.040 -4.617 5.936 1.00 79.88 110 GLY A N 1
ATOM 828 C CA . GLY A 1 110 ? -13.784 -5.277 4.858 1.00 79.88 110 GLY A CA 1
ATOM 829 C C . GLY A 1 110 ? -14.332 -4.325 3.788 1.00 79.88 110 GLY A C 1
ATOM 830 O O . GLY A 1 110 ? -14.969 -4.766 2.831 1.00 79.88 110 GLY A O 1
ATOM 831 N N . LEU A 1 111 ? -14.084 -3.015 3.915 1.00 78.62 111 LEU A N 1
ATOM 832 C CA . LEU A 1 111 ? -14.640 -1.986 3.028 1.00 78.62 111 LEU A CA 1
ATOM 833 C C . LEU A 1 111 ? -14.023 -2.014 1.623 1.00 78.62 111 LEU A C 1
ATOM 835 O O . LEU A 1 111 ? -14.590 -1.466 0.680 1.00 78.62 111 LEU A O 1
ATOM 839 N N . LEU A 1 112 ? -12.880 -2.685 1.466 1.00 78.44 112 LEU A N 1
ATOM 840 C CA . LEU A 1 112 ? -12.154 -2.793 0.201 1.00 78.44 112 LEU A CA 1
ATOM 841 C C . LEU A 1 112 ? -12.573 -3.996 -0.661 1.00 78.44 112 LEU A C 1
ATOM 843 O O . LEU A 1 112 ? -11.914 -4.277 -1.661 1.00 78.44 112 LEU A O 1
ATOM 847 N N . GLY A 1 113 ? -13.688 -4.668 -0.346 1.00 74.94 113 GLY A N 1
ATOM 848 C CA . GLY A 1 113 ? -14.220 -5.787 -1.141 1.00 74.94 113 GLY A CA 1
ATOM 849 C C . GLY A 1 113 ? -14.399 -5.474 -2.639 1.00 74.94 113 GLY A C 1
ATOM 850 O O . GLY A 1 113 ? -14.127 -6.308 -3.497 1.00 74.94 113 GLY A O 1
ATOM 851 N N . GLY A 1 114 ? -14.789 -4.242 -2.988 1.00 77.12 114 GLY A N 1
ATOM 852 C CA . GLY A 1 114 ? -14.883 -3.810 -4.391 1.00 77.12 114 GLY A CA 1
ATOM 853 C C . GLY A 1 114 ? -13.524 -3.571 -5.061 1.00 77.12 114 GLY A C 1
ATOM 854 O O . GLY A 1 114 ? -13.382 -3.788 -6.263 1.00 77.12 114 GLY A O 1
ATOM 855 N N . LEU A 1 115 ? -12.515 -3.162 -4.287 1.00 80.81 115 LEU A N 1
ATOM 856 C CA . LEU A 1 115 ? -11.163 -2.910 -4.785 1.00 80.81 115 LEU A CA 1
ATOM 857 C C . LEU A 1 115 ? -10.398 -4.209 -5.034 1.00 80.81 115 LEU A C 1
ATOM 859 O O . LEU A 1 115 ? -9.732 -4.312 -6.058 1.00 80.81 115 LEU A O 1
ATOM 863 N N . VAL A 1 116 ? -10.542 -5.222 -4.171 1.00 85.69 116 VAL A N 1
ATOM 864 C CA . VAL A 1 116 ? -9.898 -6.530 -4.395 1.00 85.69 116 VAL A CA 1
ATOM 865 C C . VAL A 1 116 ? -10.381 -7.184 -5.692 1.00 85.69 116 VAL A C 1
ATOM 867 O O . VAL A 1 116 ? -9.556 -7.673 -6.457 1.00 85.69 116 VAL A O 1
ATOM 870 N N . ARG A 1 117 ? -11.672 -7.057 -6.035 1.00 84.00 117 ARG A N 1
ATOM 871 C CA . ARG A 1 117 ? -12.194 -7.486 -7.345 1.00 84.00 117 ARG A CA 1
ATOM 872 C C . ARG A 1 117 ? -11.565 -6.725 -8.510 1.00 84.00 117 ARG A C 1
ATOM 874 O O . ARG A 1 117 ? -11.249 -7.327 -9.529 1.00 84.00 117 ARG A O 1
ATOM 881 N N . GLY A 1 118 ? -11.371 -5.412 -8.362 1.00 81.19 118 GLY A N 1
ATOM 882 C C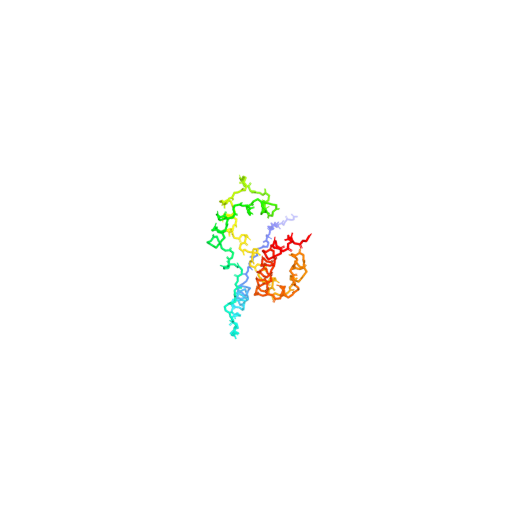A . GLY A 1 118 ? -10.696 -4.581 -9.365 1.00 81.19 118 GLY A CA 1
ATOM 883 C C . GLY A 1 118 ? -9.228 -4.962 -9.581 1.00 81.19 118 GLY A C 1
ATOM 884 O O . GLY A 1 118 ? -8.701 -4.764 -10.670 1.00 81.19 118 GLY A O 1
ATOM 885 N N . LEU A 1 119 ? -8.594 -5.558 -8.568 1.00 82.69 119 LEU A N 1
ATOM 886 C CA . LEU A 1 119 ? -7.249 -6.131 -8.640 1.00 82.69 119 LEU A CA 1
ATOM 887 C C . LEU A 1 119 ? -7.235 -7.579 -9.168 1.00 82.69 119 LEU A C 1
ATOM 889 O O . LEU A 1 119 ? -6.166 -8.169 -9.268 1.00 82.69 119 LEU A O 1
ATOM 893 N N . GLY A 1 120 ? -8.396 -8.161 -9.493 1.00 84.62 120 GLY A N 1
ATOM 894 C CA . GLY A 1 120 ? -8.517 -9.558 -9.927 1.00 84.62 120 GLY A CA 1
ATOM 895 C C . GLY A 1 120 ? -8.441 -10.586 -8.791 1.00 84.62 120 GLY A C 1
ATOM 896 O O . GLY A 1 120 ? -8.349 -11.785 -9.052 1.00 84.62 120 GLY A O 1
ATOM 897 N N . LEU A 1 121 ? -8.499 -10.139 -7.534 1.00 90.00 121 LEU A N 1
ATOM 898 C CA . LEU A 1 121 ? -8.438 -10.991 -6.349 1.00 90.00 121 LEU A CA 1
ATOM 899 C C . LEU A 1 121 ? -9.845 -11.474 -5.934 1.00 90.00 121 LEU A C 1
ATOM 901 O O . LEU A 1 121 ? -10.835 -10.772 -6.161 1.00 90.00 121 LEU A O 1
ATOM 905 N N . PRO A 1 122 ? -9.957 -12.659 -5.301 1.00 86.44 122 PRO A N 1
ATOM 906 C CA . PRO A 1 122 ? -11.221 -13.166 -4.771 1.00 86.44 122 PRO A CA 1
ATOM 907 C C . PRO A 1 122 ? -11.765 -12.275 -3.648 1.00 86.44 122 PRO A C 1
ATOM 909 O O . PRO A 1 122 ? -11.005 -11.644 -2.919 1.00 86.44 122 PRO A O 1
ATOM 912 N N . ASP A 1 123 ? -13.082 -12.295 -3.444 1.00 85.00 123 ASP A N 1
ATOM 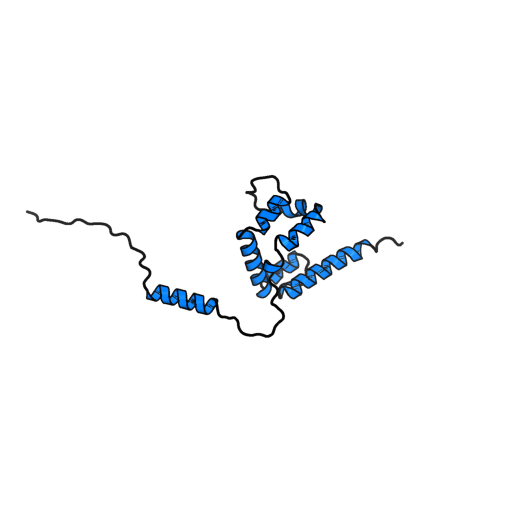913 C CA . ASP A 1 123 ? -13.769 -11.475 -2.430 1.00 85.00 123 ASP A CA 1
ATOM 914 C C . ASP A 1 123 ? -13.230 -11.686 -1.014 1.00 85.00 123 ASP A C 1
ATOM 916 O O . ASP A 1 123 ? -13.142 -10.748 -0.221 1.00 85.00 123 ASP A O 1
ATOM 920 N N . GLU A 1 124 ? -12.811 -12.916 -0.715 1.00 84.81 124 GLU A N 1
ATOM 921 C CA . GLU A 1 124 ? -12.231 -13.284 0.574 1.00 84.81 124 GLU A CA 1
ATOM 922 C C . GLU A 1 124 ? -10.922 -12.538 0.868 1.00 84.81 124 GLU A C 1
ATOM 924 O O . GLU A 1 124 ? -10.588 -12.324 2.032 1.00 84.81 124 GLU A O 1
ATOM 929 N N . ALA A 1 125 ? -10.214 -12.067 -0.166 1.00 87.75 125 ALA A N 1
ATOM 930 C CA . ALA A 1 125 ? -9.024 -11.233 -0.021 1.00 87.75 125 ALA A CA 1
ATOM 931 C C . ALA A 1 125 ? -9.339 -9.881 0.636 1.00 87.75 125 ALA A C 1
ATOM 933 O O . ALA A 1 125 ? -8.462 -9.268 1.234 1.00 87.75 125 ALA A O 1
ATOM 934 N N . GLY A 1 126 ? -10.584 -9.408 0.541 1.00 84.12 126 GLY A N 1
ATOM 935 C CA . GLY A 1 126 ? -11.018 -8.143 1.129 1.00 84.12 126 GLY A CA 1
ATOM 936 C C . GLY A 1 126 ? -11.305 -8.216 2.626 1.00 84.12 126 GLY A C 1
ATOM 937 O O . GLY A 1 126 ? -11.583 -7.180 3.211 1.00 84.12 126 GLY A O 1
ATOM 938 N N . LEU A 1 127 ? -11.254 -9.400 3.250 1.00 85.19 127 LEU A N 1
ATOM 939 C CA . LEU A 1 127 ? -11.665 -9.626 4.646 1.00 85.19 127 LEU A CA 1
ATOM 940 C C . LEU A 1 127 ? -10.545 -9.405 5.674 1.00 85.19 127 LEU A C 1
ATOM 942 O O . LEU A 1 127 ? -10.699 -9.729 6.851 1.00 85.19 127 LEU A O 1
ATOM 946 N N . GLY A 1 128 ? -9.399 -8.895 5.233 1.00 85.88 128 GLY A N 1
ATOM 947 C CA . GLY A 1 128 ? -8.264 -8.580 6.088 1.00 85.88 128 GLY A CA 1
ATOM 948 C C . GLY A 1 128 ? -6.928 -8.852 5.411 1.00 85.88 128 GLY A C 1
ATOM 949 O O . GLY A 1 128 ? -6.849 -9.380 4.304 1.00 85.88 128 GLY A O 1
ATOM 950 N N . ILE A 1 129 ? -5.848 -8.517 6.113 1.00 87.69 129 ILE A N 1
ATOM 951 C CA . ILE A 1 129 ? -4.485 -8.534 5.559 1.00 87.69 129 ILE A CA 1
ATOM 952 C C . ILE A 1 129 ? -4.000 -9.956 5.261 1.00 87.69 129 ILE A C 1
ATOM 954 O O . ILE A 1 129 ? -3.415 -10.204 4.213 1.00 87.69 129 ILE A O 1
ATOM 958 N N . GLY A 1 130 ? -4.265 -10.915 6.151 1.00 87.56 130 GLY A N 1
ATOM 959 C CA . GLY A 1 130 ? -3.871 -12.312 5.944 1.00 87.56 130 GLY A CA 1
ATOM 960 C C . GLY A 1 130 ? -4.480 -12.926 4.673 1.00 87.56 130 GLY A C 1
ATOM 961 O O . GLY A 1 130 ? -3.731 -13.412 3.822 1.00 87.56 130 GLY A O 1
ATOM 962 N N . PRO A 1 131 ? -5.818 -12.889 4.511 1.00 88.88 131 PRO A N 1
ATOM 963 C CA . PRO A 1 131 ? -6.481 -13.311 3.279 1.00 88.88 131 PRO A CA 1
ATOM 964 C C . PRO A 1 131 ? -5.986 -12.563 2.037 1.00 88.88 131 PRO A C 1
ATOM 966 O O . PRO A 1 131 ? -5.749 -13.197 1.010 1.00 88.88 131 PRO A O 1
ATOM 969 N N . PHE A 1 132 ? -5.756 -11.249 2.142 1.00 89.31 132 PHE A N 1
ATOM 970 C CA . PHE A 1 132 ? -5.224 -10.428 1.053 1.00 89.31 132 PHE A CA 1
ATOM 971 C C . PHE A 1 132 ? -3.855 -10.918 0.562 1.00 89.31 132 PHE A C 1
ATOM 973 O O . PHE A 1 132 ? -3.683 -11.202 -0.622 1.00 89.31 132 PHE A O 1
ATOM 980 N N . LEU A 1 133 ? -2.892 -11.090 1.472 1.00 90.06 133 LEU A N 1
ATOM 981 C CA . LEU A 1 133 ? -1.545 -11.552 1.126 1.00 90.06 133 LEU A CA 1
ATOM 982 C C . LEU A 1 133 ? -1.552 -12.980 0.565 1.00 90.06 133 LEU A C 1
ATOM 984 O O . LEU A 1 133 ? -0.837 -13.269 -0.392 1.00 90.06 133 LEU A O 1
ATOM 988 N N . ARG A 1 134 ? -2.393 -13.867 1.115 1.00 90.19 134 ARG A N 1
ATOM 989 C CA . ARG A 1 134 ? -2.556 -15.232 0.592 1.00 90.19 134 ARG A CA 1
ATOM 990 C C . ARG A 1 134 ? -3.112 -15.225 -0.830 1.00 90.19 134 ARG A C 1
ATOM 992 O O . ARG A 1 134 ? -2.648 -15.998 -1.662 1.00 90.19 134 ARG A O 1
ATOM 999 N N . ALA A 1 135 ? -4.095 -14.373 -1.103 1.00 90.81 135 ALA A N 1
ATOM 1000 C CA . ALA A 1 135 ? -4.693 -14.261 -2.425 1.00 90.81 135 ALA A CA 1
ATOM 1001 C C . ALA A 1 135 ? -3.688 -13.747 -3.468 1.00 90.81 135 ALA A C 1
ATOM 1003 O O . ALA A 1 135 ? -3.637 -14.297 -4.565 1.00 90.81 135 ALA A O 1
ATOM 1004 N N . ILE A 1 136 ? -2.850 -12.766 -3.105 1.00 90.19 136 ILE A N 1
ATOM 1005 C CA . ILE A 1 136 ? -1.756 -12.282 -3.962 1.00 90.19 136 ILE A CA 1
ATOM 1006 C C . ILE A 1 136 ? -0.755 -13.403 -4.252 1.00 90.19 136 ILE A C 1
ATOM 1008 O O . ILE A 1 136 ? -0.398 -13.612 -5.408 1.00 90.19 136 ILE A O 1
ATOM 1012 N N . GLN A 1 137 ? -0.334 -14.152 -3.227 1.00 89.88 137 GLN A N 1
ATOM 1013 C CA . GLN A 1 137 ? 0.594 -15.270 -3.415 1.00 89.88 137 GLN A CA 1
ATOM 1014 C C . GLN A 1 137 ? 0.008 -16.324 -4.366 1.00 89.88 137 GLN A C 1
ATOM 1016 O O . GLN A 1 137 ? 0.650 -16.695 -5.341 1.00 89.88 137 GLN A O 1
ATOM 1021 N N . ALA A 1 138 ? -1.246 -16.730 -4.150 1.00 90.19 138 ALA A N 1
ATOM 1022 C CA . ALA A 1 138 ? -1.924 -17.712 -4.996 1.00 90.19 138 ALA A CA 1
ATOM 1023 C C . ALA A 1 138 ? -2.152 -17.230 -6.440 1.00 90.19 138 ALA A C 1
ATOM 1025 O O . ALA A 1 138 ? -2.330 -18.044 -7.349 1.00 90.19 138 ALA A O 1
ATOM 1026 N N . GLN A 1 139 ? -2.216 -15.917 -6.663 1.00 87.69 139 GLN A N 1
ATOM 1027 C CA . GLN A 1 139 ? -2.245 -15.347 -8.005 1.00 87.69 139 GLN A CA 1
ATOM 1028 C C . GLN A 1 139 ? -0.860 -15.416 -8.659 1.00 87.69 139 GLN A C 1
ATOM 1030 O O . GLN A 1 139 ? -0.755 -15.904 -9.781 1.00 87.69 139 GLN A O 1
ATOM 1035 N N . ALA A 1 140 ? 0.191 -15.005 -7.947 1.00 87.12 140 ALA A N 1
ATOM 1036 C CA . ALA A 1 140 ? 1.565 -15.063 -8.443 1.00 87.12 140 ALA A CA 1
ATOM 1037 C C . ALA A 1 140 ? 2.010 -16.499 -8.776 1.00 87.12 140 ALA A C 1
ATOM 1039 O O . ALA A 1 140 ? 2.694 -16.717 -9.775 1.00 87.12 140 ALA A O 1
ATOM 1040 N N . ASP A 1 141 ? 1.594 -17.483 -7.975 1.00 89.06 141 ASP A N 1
ATOM 1041 C CA . ASP A 1 141 ? 1.874 -18.899 -8.232 1.00 89.06 141 ASP A CA 1
ATOM 1042 C C . ASP A 1 141 ? 1.175 -19.376 -9.518 1.00 89.06 141 ASP A C 1
ATOM 1044 O O . ASP A 1 141 ? 1.813 -19.973 -10.383 1.00 89.06 141 ASP A O 1
ATOM 1048 N N . ARG A 1 142 ? -0.098 -19.004 -9.722 1.00 86.69 142 ARG A N 1
ATOM 1049 C CA . ARG A 1 142 ? -0.840 -19.310 -10.959 1.00 86.69 142 ARG A CA 1
ATOM 1050 C C . ARG A 1 142 ? -0.222 -18.685 -12.205 1.00 86.69 142 ARG A C 1
ATOM 1052 O O . ARG A 1 142 ? -0.230 -19.312 -13.258 1.00 86.69 142 ARG A O 1
ATOM 1059 N N . GLU A 1 143 ? 0.287 -17.460 -12.106 1.00 83.88 143 GLU A N 1
ATOM 1060 C CA . GLU A 1 143 ? 0.965 -16.786 -13.221 1.00 83.88 143 GLU A CA 1
ATOM 1061 C C . GLU A 1 143 ? 2.277 -17.490 -13.599 1.00 83.88 143 GLU A C 1
ATOM 1063 O O . GLU A 1 143 ? 2.640 -17.521 -14.773 1.00 83.88 143 GLU A O 1
ATOM 1068 N N . ARG A 1 144 ? 2.964 -18.107 -12.628 1.00 81.81 144 ARG A N 1
ATOM 1069 C CA . ARG A 1 144 ? 4.161 -18.923 -12.883 1.00 81.81 144 ARG A CA 1
ATOM 1070 C C . ARG A 1 144 ? 3.823 -20.287 -13.476 1.00 81.81 144 ARG A C 1
ATOM 1072 O O . ARG A 1 144 ? 4.514 -20.729 -14.385 1.00 81.81 144 ARG A O 1
ATOM 1079 N N . GLU A 1 145 ? 2.775 -20.940 -12.982 1.00 73.62 145 GLU A N 1
ATOM 1080 C CA . GLU A 1 145 ? 2.355 -22.275 -13.434 1.00 73.62 145 GLU A CA 1
ATOM 1081 C C . GLU A 1 145 ? 1.657 -22.241 -14.806 1.00 73.62 145 GLU A C 1
ATOM 1083 O O . GLU A 1 145 ? 1.859 -23.124 -15.635 1.00 73.62 145 GLU A O 1
ATOM 1088 N N . GLY A 1 146 ? 0.873 -21.197 -15.091 1.00 59.22 146 GLY A N 1
ATOM 1089 C CA . GLY A 1 146 ? 0.137 -21.039 -16.350 1.00 59.22 146 GLY A CA 1
ATOM 1090 C C . GLY A 1 146 ? 1.000 -20.699 -17.571 1.00 59.22 146 GLY A C 1
ATOM 1091 O O . GLY A 1 146 ? 0.494 -20.732 -18.690 1.00 59.22 146 GLY A O 1
ATOM 1092 N N . GLY A 1 147 ? 2.284 -20.382 -17.376 1.00 54.66 147 GLY A N 1
ATOM 1093 C CA . GLY A 1 147 ? 3.237 -20.111 -18.458 1.00 54.66 147 GLY A CA 1
ATOM 1094 C C . GLY A 1 147 ? 3.899 -21.356 -19.060 1.00 54.66 147 GLY A C 1
ATOM 1095 O O . GLY A 1 147 ? 4.464 -21.256 -20.143 1.00 54.66 147 GLY A O 1
ATOM 1096 N N . ASP A 1 148 ? 3.819 -22.515 -18.396 1.00 52.12 148 ASP A N 1
ATOM 1097 C CA . ASP A 1 148 ? 4.576 -23.730 -18.760 1.00 52.12 148 ASP A CA 1
ATOM 1098 C C . ASP A 1 148 ? 3.700 -24.835 -19.391 1.00 52.12 148 ASP A C 1
ATOM 1100 O O . ASP A 1 148 ? 4.147 -25.947 -19.643 1.00 52.12 148 ASP A O 1
ATOM 1104 N N . SER A 1 149 ? 2.413 -24.566 -19.635 1.00 52.91 149 SER A N 1
ATOM 1105 C CA . SER A 1 149 ? 1.442 -25.571 -20.103 1.00 52.91 149 SER A CA 1
ATOM 1106 C C . SER A 1 149 ? 0.619 -25.088 -21.298 1.00 52.91 149 SER A C 1
ATOM 1108 O O . SER A 1 149 ? -0.604 -25.125 -21.268 1.00 52.91 149 SER A O 1
ATOM 1110 N N . MET A 1 150 ? 1.280 -24.629 -22.362 1.00 59.16 150 MET A N 1
ATOM 1111 C CA . MET A 1 150 ? 0.686 -24.497 -23.704 1.00 59.16 150 MET A CA 1
ATOM 1112 C C . MET A 1 150 ? 1.753 -24.756 -24.783 1.00 59.16 150 MET A C 1
ATOM 1114 O O . MET A 1 150 ? 1.974 -23.951 -25.676 1.00 59.16 150 MET A O 1
ATOM 1118 N N . GLU A 1 151 ? 2.432 -25.899 -24.696 1.00 53.00 151 GLU A N 1
ATOM 1119 C CA . GLU A 1 151 ? 3.203 -26.465 -25.810 1.00 53.00 151 GLU A CA 1
ATOM 1120 C C . GLU A 1 151 ? 3.026 -27.988 -25.815 1.00 53.00 151 GLU A C 1
ATOM 1122 O O . GLU A 1 151 ? 3.918 -28.726 -25.428 1.00 53.00 151 GLU A O 1
ATOM 1127 N N . THR A 1 152 ? 1.823 -28.465 -26.150 1.00 55.19 152 THR A N 1
ATOM 1128 C CA . THR A 1 152 ? 1.567 -29.824 -26.675 1.00 55.19 152 THR A CA 1
ATOM 1129 C C . THR A 1 152 ? 0.150 -29.884 -27.262 1.00 55.19 152 THR A C 1
ATOM 1131 O O . THR A 1 152 ? -0.819 -30.021 -26.520 1.00 55.19 152 THR A O 1
ATOM 1134 N N . ASP A 1 153 ? 0.022 -29.674 -28.575 1.00 44.66 153 ASP A N 1
ATOM 1135 C CA . ASP A 1 153 ? -0.458 -30.664 -29.570 1.00 44.66 153 ASP A CA 1
ATOM 1136 C C . ASP A 1 153 ? -0.427 -30.051 -30.985 1.00 44.66 153 ASP A C 1
ATOM 1138 O O . ASP A 1 153 ? -0.928 -28.913 -31.157 1.00 44.66 153 ASP A O 1
#

Foldseek 3Di:
DDDDDDDDDDDDDDPDCDVVNVVVVVVVCCVVVPPPPDDPDDPQDAVLVCLALVNCVVVCVVCVVVQVVCVVVDDPPQPDDGDSVSVNVVSPDPVVSVVSRVVQVQLCVLVCLVVCVVVVFDSQLSNHDVSVVVRVVVVVVCVVVVVPPDPDD

Solvent-accessible surface area (backbone atoms only — not comparable to full-atom values): 9534 Å² total; per-residue (Å²): 135,85,87,82,87,84,85,84,77,86,78,76,87,76,89,72,83,48,73,65,59,54,52,50,52,50,50,49,51,52,57,71,72,61,70,81,70,91,63,98,63,72,84,79,77,50,56,58,77,57,67,31,52,82,61,48,49,58,50,51,68,79,37,57,77,55,56,70,72,47,53,89,77,50,74,89,87,57,96,56,85,86,44,75,68,56,51,46,52,48,49,68,29,70,66,46,46,51,52,39,45,53,49,45,51,37,24,58,68,37,75,35,37,69,54,30,46,75,71,74,39,57,63,65,27,11,64,15,59,69,45,30,55,51,45,53,50,58,48,57,51,46,62,61,58,67,69,76,72,84,86,84,135

Mean predicted aligned error: 15.84 Å

Radius of gyration: 26.33 Å; Cα contacts (8 Å, |Δi|>4): 84; chains: 1; bounding box: 42×101×60 Å

Secondary structure (DSSP, 8-state):
------------------HHHHHHHHHHHHHHS--------S----HHHHS-HHHHHHHHHH-TTHHHHHGGGS-S--SSS--HHHHHHHHHSHHHHHHHHHHHHHHHTTTTHHHHHHTT--GGGGG-HHHHHHHHHHHHHHHHHTTSS----

Nearest PDB structures (foldseek):
  4uem-assembly1_B  TM=8.591E-01  e=4.214E-04  Homo sapiens
  4uel-assembly1_C  TM=8.551E-01  e=7.158E-04  Homo sapiens
  4wlq-assembly1_B  TM=8.312E-01  e=1.539E-03  Homo sapiens
  2kr0-assembly1_A  TM=3.801E-01  e=7.158E-04  Homo sapiens
  2kqz-assembly1_A  TM=3.100E-01  e=5.028E-04  Homo sapiens

InterPro domains:
  IPR006773 Proteasomal ubiquitin receptor Rpn13/ADRM1 [PTHR12225] (13-148)
  IPR032368 RPN13, DEUBAD domain [PF16550] (35-136)
  IPR038108 RPN13, DEUBAD domain superfamily [G3DSA:1.10.2020.20] (27-141)
  IPR044867 DEUBAD domain [PS51916] (38-146)

Sequence (153 aa):
MRRFSNSDSTTAPAFQATPEQLAQLEALLRAGGSATTQSSALPELSLTDILTPANLGPLFTSHPELIPTLFPHLPPDLPTPPNAEVLRRIISSPQFRAAVSNFDQALRTGLLGGLVRGLGLPDEAGLGIGPFLRAIQAQADREREGGDSMETD

pLDDT: mean 75.39, std 15.47, range [39.91, 91.0]

Organism: NCBI:txid117069